Protein AF-A0AA88IPX6-F1 (afdb_monomer_lite)

pLDDT: mean 79.45, std 21.03, range [30.69, 98.19]

InterPro domains:
  IPR008734 Phosphorylase kinase alpha/beta subunit [PTHR10749] (2-141)
  IPR045583 Phosphorylase b kinase regulatory subunit alpha/beta, C-terminal domain [PF19292] (9-84)

Foldseek 3Di:
DEPPDDDDPPQPDDPDDSVVVVVVVVVVSLVVDPDVLLSVLLVLLVVVVVVCVVVCLDVDQPDDDHSSQLLVQLLVVLLVVCVVVVHPCCVACSDPDHDADPVRHGPQPDPPPHHPVQSVADCDDPSHSNVSSNVSSCVSRVSDDDDDDPPPPDDDDDD

Organism: Artemia franciscana (NCBI:txid6661)

Structure (mmCIF, N/CA/C/O backbone):
data_AF-A0AA88IPX6-F1
#
_entry.id   AF-A0AA88IPX6-F1
#
loop_
_atom_site.group_PDB
_atom_site.id
_atom_site.type_symbol
_atom_site.label_atom_id
_atom_site.label_alt_id
_atom_site.label_comp_id
_atom_site.label_asym_id
_atom_site.label_entity_id
_atom_site.label_seq_id
_atom_site.pdbx_PDB_ins_code
_atom_site.Cartn_x
_atom_site.Cartn_y
_atom_site.Cartn_z
_atom_site.occupancy
_atom_site.B_iso_or_equiv
_atom_site.auth_seq_id
_atom_site.auth_comp_id
_atom_site.auth_asym_id
_atom_site.auth_atom_id
_atom_site.pdbx_PDB_model_num
ATOM 1 N N . MET A 1 1 ? -13.976 4.835 8.285 1.00 34.62 1 MET A N 1
ATOM 2 C CA . MET A 1 1 ? -15.061 3.965 7.772 1.00 34.62 1 MET A CA 1
ATOM 3 C C . MET A 1 1 ? -14.375 2.781 7.134 1.00 34.62 1 MET A C 1
ATOM 5 O O . MET A 1 1 ? -13.421 2.984 6.398 1.00 34.62 1 MET A O 1
ATOM 9 N N . VAL A 1 2 ? -14.869 1.568 7.336 1.00 34.00 2 VAL A N 1
ATOM 10 C CA . VAL A 1 2 ? -14.514 0.448 6.454 1.00 34.00 2 VAL A CA 1
ATOM 11 C C . VAL A 1 2 ? -15.818 -0.018 5.823 1.00 34.00 2 VAL A C 1
ATOM 13 O O . VAL A 1 2 ? -16.768 -0.310 6.544 1.00 34.00 2 VAL A O 1
ATOM 16 N N . GLN A 1 3 ? -15.907 0.044 4.490 1.00 53.66 3 GLN A N 1
ATOM 17 C CA . GLN A 1 3 ? -17.112 -0.313 3.720 1.00 53.66 3 GLN A CA 1
ATOM 18 C C . GLN A 1 3 ? -18.417 0.356 4.215 1.00 53.66 3 GLN A C 1
ATOM 20 O O . GLN A 1 3 ? -19.430 -0.304 4.430 1.00 53.66 3 GLN A O 1
ATOM 25 N N . GLY A 1 4 ? -18.409 1.677 4.422 1.00 48.97 4 GLY A N 1
ATOM 26 C CA . GLY A 1 4 ? -19.643 2.428 4.703 1.00 48.97 4 GLY A CA 1
ATOM 27 C C . GLY A 1 4 ? -20.193 2.317 6.131 1.00 48.97 4 GLY A C 1
ATOM 28 O O . GLY A 1 4 ? -21.321 2.735 6.376 1.00 48.97 4 GLY A O 1
ATOM 29 N N . ARG A 1 5 ? -19.424 1.789 7.095 1.00 46.72 5 ARG A N 1
ATOM 30 C CA . ARG A 1 5 ? -19.813 1.789 8.518 1.00 46.72 5 ARG A CA 1
ATOM 31 C C . ARG A 1 5 ? -19.053 2.852 9.317 1.00 46.72 5 ARG A C 1
ATOM 33 O O . ARG A 1 5 ? -17.818 2.863 9.327 1.00 46.72 5 ARG A O 1
ATOM 40 N N . ILE A 1 6 ? -19.803 3.752 9.959 1.00 59.06 6 ILE A N 1
ATOM 41 C CA . ILE A 1 6 ? -19.304 4.818 10.845 1.00 59.06 6 ILE A CA 1
ATOM 42 C C . ILE A 1 6 ? -19.068 4.229 12.242 1.00 59.06 6 ILE A C 1
ATOM 44 O O . ILE A 1 6 ? -19.937 3.538 12.772 1.00 59.06 6 ILE A O 1
ATOM 48 N N . LEU A 1 7 ? -17.900 4.495 12.835 1.00 55.91 7 LEU A N 1
ATOM 49 C CA . LEU A 1 7 ? -17.607 4.141 14.227 1.00 55.91 7 LEU A CA 1
ATOM 50 C C . LEU A 1 7 ? -18.107 5.274 15.148 1.00 55.91 7 LEU A C 1
ATOM 52 O O . LEU A 1 7 ? -17.746 6.427 14.907 1.00 55.91 7 LEU A O 1
ATOM 56 N N . PRO A 1 8 ? -18.950 4.989 16.158 1.00 57.84 8 PRO A N 1
ATOM 57 C CA . PRO A 1 8 ? -19.522 6.019 17.023 1.00 57.84 8 PRO A CA 1
ATOM 58 C C . PRO A 1 8 ? -18.485 6.631 17.979 1.00 57.84 8 PRO A C 1
ATOM 60 O O . PRO A 1 8 ? -17.626 5.945 18.524 1.00 57.84 8 PRO A O 1
ATOM 63 N N . GLN A 1 9 ? -18.608 7.941 18.201 1.00 54.41 9 GLN A N 1
ATOM 64 C CA . GLN A 1 9 ? -17.604 8.834 18.799 1.00 54.41 9 GLN A CA 1
ATOM 65 C C . GLN A 1 9 ? -17.518 8.794 20.348 1.00 54.41 9 GLN A C 1
ATOM 67 O O . GLN A 1 9 ? -16.907 9.670 20.949 1.00 54.41 9 GLN A O 1
ATOM 72 N N . GLY A 1 10 ? -18.129 7.808 21.016 1.00 59.22 10 GLY A N 1
ATOM 73 C CA . GLY A 1 10 ? -18.271 7.761 22.484 1.00 59.22 10 GLY A CA 1
ATOM 74 C C . GLY A 1 10 ? -17.541 6.594 23.155 1.00 59.22 10 GLY A C 1
ATOM 75 O O . GLY A 1 10 ? -18.185 5.789 23.818 1.00 59.22 10 GLY A O 1
ATOM 76 N N . LEU A 1 11 ? -16.227 6.462 22.951 1.00 51.25 11 LEU A N 1
ATOM 77 C CA 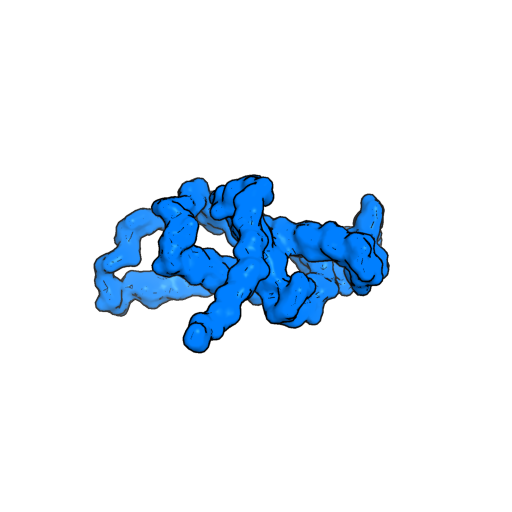. LEU A 1 11 ? -15.481 5.216 23.206 1.00 51.25 11 LEU A CA 1
ATOM 78 C C . LEU A 1 11 ? -14.271 5.363 24.154 1.00 51.25 11 LEU A C 1
ATOM 80 O O . LEU A 1 11 ? -13.262 4.698 23.956 1.00 51.25 11 LEU A O 1
ATOM 84 N N . THR A 1 12 ? -14.334 6.219 25.183 1.00 47.12 12 THR A N 1
ATOM 85 C CA . THR A 1 12 ? -13.182 6.420 26.097 1.00 47.12 12 THR A CA 1
ATOM 86 C C . THR A 1 12 ? -13.466 6.289 27.596 1.00 47.12 12 THR A C 1
ATOM 88 O O . THR A 1 12 ? -12.620 6.661 28.405 1.00 47.12 12 THR A O 1
ATOM 91 N N . GLN A 1 13 ? -14.589 5.700 28.015 1.00 49.16 13 GLN A N 1
ATOM 92 C CA . GLN A 1 13 ? -14.778 5.332 29.425 1.00 49.16 13 GLN A CA 1
ATOM 93 C C . GLN A 1 13 ? -15.314 3.908 29.563 1.00 49.16 13 GLN A C 1
ATOM 95 O O . GLN A 1 13 ? -16.481 3.677 29.278 1.00 49.16 13 GLN A O 1
ATOM 100 N N . GLU A 1 14 ? -14.424 2.996 29.985 1.00 41.62 14 GLU A N 1
ATOM 101 C CA . GLU A 1 14 ? -14.634 1.729 30.723 1.00 41.62 14 GLU A CA 1
ATOM 102 C C . GLU A 1 14 ? -13.771 0.573 30.170 1.00 41.62 14 GLU A C 1
ATOM 104 O O . GLU A 1 14 ? -14.151 -0.134 29.234 1.00 41.62 14 GLU A O 1
ATOM 109 N N . MET A 1 15 ? -12.626 0.312 30.816 1.00 44.41 15 MET A N 1
ATOM 110 C CA . MET A 1 15 ? -11.966 -1.002 30.746 1.00 44.41 15 MET A CA 1
ATOM 111 C C . MET A 1 15 ? -12.885 -1.994 31.487 1.00 44.41 15 MET A C 1
ATOM 113 O O . MET A 1 15 ? -13.065 -1.872 32.695 1.00 44.41 15 MET A O 1
ATOM 117 N N . THR A 1 16 ? -13.610 -2.934 30.867 1.00 56.56 16 THR A N 1
ATOM 118 C CA . THR A 1 16 ? -13.126 -4.312 30.598 1.00 56.56 16 THR A CA 1
ATOM 119 C C . THR A 1 16 ? -14.212 -5.187 29.920 1.00 56.56 16 THR A C 1
ATOM 121 O O . THR A 1 16 ? -14.314 -6.392 30.136 1.00 56.56 16 THR A O 1
ATOM 124 N N . SER A 1 17 ? -15.047 -4.614 29.048 1.00 49.50 17 SER A N 1
ATOM 125 C CA . SER A 1 17 ? -15.836 -5.419 28.084 1.00 49.50 17 SER A CA 1
ATOM 126 C C . SER A 1 17 ? -16.014 -4.744 26.722 1.00 49.50 17 SER A C 1
ATOM 128 O O . SER A 1 17 ? -16.192 -5.433 25.716 1.00 49.50 17 SER A O 1
ATOM 130 N N . GLY A 1 18 ? -15.907 -3.411 26.671 1.00 50.03 18 GLY A N 1
ATOM 131 C CA . GLY A 1 18 ? -15.922 -2.629 25.435 1.00 50.03 18 GLY A CA 1
ATOM 132 C C . GLY A 1 18 ? -14.653 -2.801 24.598 1.00 50.03 18 GLY A C 1
ATOM 133 O O . GLY A 1 18 ? -14.758 -3.027 23.397 1.00 50.03 18 GLY A O 1
ATOM 134 N N . GLU A 1 19 ? -13.473 -2.793 25.225 1.00 56.03 19 GLU A N 1
ATOM 135 C CA . GLU A 1 19 ? -12.175 -2.924 24.535 1.00 56.03 19 GLU A CA 1
ATOM 136 C C . GLU A 1 19 ? -11.995 -4.293 23.871 1.00 56.03 19 GLU A C 1
ATOM 138 O O . GLU A 1 19 ? -11.574 -4.374 22.720 1.00 56.03 19 GLU A O 1
ATOM 143 N N . LEU A 1 20 ? -12.402 -5.374 24.549 1.00 61.03 20 LEU A N 1
ATOM 144 C CA . LEU A 1 20 ? -12.368 -6.722 23.976 1.00 61.03 20 LEU A CA 1
ATOM 145 C C . LEU A 1 20 ? -13.360 -6.861 22.812 1.00 61.03 20 LEU A C 1
ATOM 147 O O . LEU A 1 20 ? -13.026 -7.441 21.782 1.00 61.03 20 LEU A O 1
ATOM 151 N N . LYS A 1 21 ? -14.570 -6.297 22.935 1.00 62.97 21 LYS A N 1
ATOM 152 C CA . LYS A 1 21 ? -15.553 -6.280 21.838 1.00 62.97 21 LYS A CA 1
ATOM 153 C C . LYS A 1 21 ? -15.062 -5.455 20.648 1.00 62.97 21 LYS A C 1
ATOM 155 O O . LYS A 1 21 ? -15.290 -5.865 19.516 1.00 62.97 21 LYS A O 1
ATOM 160 N N . PHE A 1 22 ? -14.379 -4.336 20.890 1.00 72.06 22 PHE A N 1
ATOM 161 C CA . PHE A 1 22 ? -13.770 -3.516 19.844 1.00 72.06 22 PHE A CA 1
ATOM 162 C C . PHE A 1 22 ? -12.625 -4.255 19.143 1.00 72.06 22 PHE A C 1
ATOM 164 O O . PHE A 1 22 ? -12.629 -4.344 17.918 1.00 72.06 22 PHE A O 1
ATOM 171 N N . ALA A 1 23 ? -11.704 -4.859 19.901 1.00 74.44 23 ALA A N 1
ATOM 172 C CA . ALA A 1 23 ? -10.606 -5.651 19.351 1.00 74.44 23 ALA A CA 1
ATOM 173 C C . ALA A 1 23 ? -11.123 -6.807 18.479 1.00 74.44 23 ALA A C 1
ATOM 175 O O . ALA A 1 23 ? -10.696 -6.947 17.336 1.00 74.44 23 ALA A O 1
ATOM 176 N N . LEU A 1 24 ? -12.121 -7.558 18.962 1.00 73.75 24 LEU A N 1
ATOM 177 C CA . LEU A 1 24 ? -12.762 -8.634 18.198 1.00 73.75 24 LEU A CA 1
ATOM 178 C C . LEU A 1 24 ? -13.493 -8.123 16.948 1.00 73.75 24 LEU A C 1
ATOM 180 O O . LEU A 1 24 ? -13.531 -8.812 15.932 1.00 73.75 24 LEU A O 1
ATOM 184 N N . GLN A 1 25 ? -14.080 -6.924 16.990 1.00 79.38 25 GLN A N 1
ATOM 185 C CA . GLN A 1 25 ? -14.704 -6.313 15.814 1.00 79.38 25 GLN A CA 1
ATOM 186 C C . GLN A 1 25 ? -13.667 -5.888 14.772 1.00 79.38 25 GLN A C 1
ATOM 188 O O . GLN A 1 25 ? -13.864 -6.155 13.588 1.00 79.38 25 GLN A O 1
ATOM 193 N N . VAL A 1 26 ? -12.561 -5.267 15.192 1.00 82.75 26 VAL A N 1
ATOM 194 C CA . VAL A 1 26 ? -11.443 -4.921 14.300 1.00 82.75 26 VAL A CA 1
ATOM 195 C C . VAL A 1 26 ? -10.861 -6.186 13.680 1.00 82.75 26 VAL A C 1
ATOM 197 O O . VAL A 1 26 ? -10.711 -6.258 12.463 1.00 82.75 26 VAL A O 1
ATOM 200 N N . GLU A 1 27 ? -10.613 -7.211 14.490 1.00 84.31 27 GLU A N 1
ATOM 201 C CA . GLU A 1 27 ? -10.130 -8.508 14.028 1.00 84.31 27 GLU A CA 1
ATOM 202 C C . GLU A 1 27 ? -11.114 -9.163 13.050 1.00 84.31 27 GLU A C 1
ATOM 204 O O . GLU A 1 27 ? -10.712 -9.627 11.986 1.00 84.31 27 GLU A O 1
ATOM 209 N N . SER A 1 28 ? -12.416 -9.148 13.352 1.00 84.00 28 SER A N 1
ATOM 210 C CA . SER A 1 28 ? -13.452 -9.676 12.462 1.00 84.00 28 SER A CA 1
ATOM 211 C C . SER A 1 28 ? -13.459 -8.962 11.112 1.00 84.00 28 SER A C 1
ATOM 213 O O . SER A 1 28 ? -13.562 -9.632 10.086 1.00 84.00 28 SER A O 1
ATOM 215 N N . VAL A 1 29 ? -13.289 -7.635 11.093 1.00 85.38 29 VAL A N 1
ATOM 216 C CA . VAL A 1 29 ? -13.164 -6.852 9.855 1.00 85.38 29 VAL A CA 1
ATOM 217 C C . VAL A 1 29 ? -11.882 -7.217 9.105 1.00 85.38 29 VAL A C 1
ATOM 219 O O . VAL A 1 29 ? -11.942 -7.480 7.906 1.00 85.38 29 VAL A O 1
ATOM 222 N N . LEU A 1 30 ? -10.734 -7.297 9.780 1.00 88.88 30 LEU A N 1
ATOM 223 C CA . LEU A 1 30 ? -9.460 -7.680 9.157 1.00 88.88 30 LEU A CA 1
ATOM 224 C C . LEU A 1 30 ? -9.497 -9.106 8.592 1.00 88.88 30 LEU A C 1
ATOM 226 O O . LEU A 1 30 ? -8.964 -9.357 7.513 1.00 88.88 30 LEU A O 1
ATOM 230 N N . ASN A 1 31 ? -10.189 -10.025 9.265 1.00 89.44 31 ASN A N 1
ATOM 231 C CA . ASN A 1 31 ? -10.373 -11.403 8.818 1.00 89.44 31 ASN A CA 1
ATOM 232 C C . ASN A 1 31 ? -11.235 -11.528 7.553 1.00 89.44 31 ASN A C 1
ATOM 234 O O . ASN A 1 31 ? -11.183 -12.568 6.899 1.00 89.44 31 ASN A O 1
ATOM 238 N N . THR A 1 32 ? -11.970 -10.480 7.156 1.00 91.69 32 THR A N 1
ATOM 239 C CA . THR A 1 32 ? -12.673 -10.458 5.859 1.00 91.69 32 THR A CA 1
ATOM 240 C C . THR A 1 32 ? -11.740 -10.265 4.664 1.00 91.69 32 THR A C 1
ATOM 242 O O . THR A 1 32 ? -12.133 -10.554 3.536 1.00 91.69 32 THR A O 1
ATOM 245 N N . ILE A 1 33 ? -10.508 -9.792 4.889 1.00 94.06 33 ILE A N 1
ATOM 246 C CA . ILE A 1 33 ? -9.524 -9.573 3.828 1.00 94.06 33 ILE A CA 1
ATOM 247 C C . ILE A 1 33 ? -8.943 -10.931 3.411 1.00 94.06 33 ILE A C 1
ATOM 249 O O . ILE A 1 33 ? -8.272 -11.558 4.235 1.00 94.06 33 ILE A O 1
ATOM 253 N N . PRO A 1 34 ? -9.151 -11.396 2.166 1.00 92.75 34 PRO A N 1
ATOM 254 C CA . PRO A 1 34 ? -8.764 -12.749 1.776 1.00 92.75 34 PRO A CA 1
ATOM 255 C C . PRO A 1 34 ? -7.250 -12.925 1.617 1.00 92.75 34 PRO A C 1
ATOM 257 O O . PRO A 1 34 ? -6.739 -14.012 1.860 1.00 92.75 34 PRO A O 1
ATOM 260 N N . GLN A 1 35 ? -6.538 -11.868 1.220 1.00 95.62 35 GLN A N 1
ATOM 261 C CA . GLN A 1 35 ? -5.096 -11.902 0.973 1.00 95.62 35 GLN A CA 1
ATOM 262 C C . GLN A 1 35 ? -4.326 -11.565 2.263 1.00 95.62 35 GLN A C 1
ATOM 264 O O . GLN A 1 35 ? -4.465 -10.438 2.755 1.00 95.62 35 GLN A O 1
ATOM 269 N N . PRO A 1 36 ? -3.527 -12.489 2.830 1.00 95.25 36 PRO A N 1
ATOM 270 C CA . PRO A 1 36 ? -2.801 -12.243 4.076 1.00 95.25 36 PRO A CA 1
ATOM 271 C C . PRO A 1 36 ? -1.780 -11.101 3.956 1.00 95.25 36 PRO A C 1
ATOM 273 O O . PRO A 1 36 ? -1.661 -10.299 4.878 1.00 95.25 36 PRO A O 1
ATOM 276 N N . GLU A 1 37 ? -1.123 -10.952 2.808 1.00 95.75 37 GLU A N 1
ATOM 277 C CA . GLU A 1 37 ? -0.139 -9.897 2.545 1.00 95.75 37 GLU A CA 1
ATOM 278 C C . GLU A 1 37 ? -0.811 -8.517 2.511 1.00 95.75 37 GLU A C 1
ATOM 280 O O . GLU A 1 37 ? -0.344 -7.560 3.129 1.00 95.75 37 GLU A O 1
ATOM 285 N N . PHE A 1 38 ? -1.977 -8.403 1.860 1.00 97.06 38 PHE A N 1
ATOM 286 C CA . PHE A 1 38 ? -2.761 -7.165 1.898 1.00 97.06 38 PHE A CA 1
ATOM 287 C C . PHE A 1 38 ? -3.253 -6.856 3.313 1.00 97.06 38 PHE A C 1
ATOM 289 O O . PHE A 1 38 ? -3.209 -5.707 3.754 1.00 97.06 38 PHE A O 1
ATOM 296 N N . ARG A 1 39 ? -3.695 -7.884 4.047 1.00 96.69 39 ARG A N 1
ATOM 297 C CA . ARG A 1 39 ? -4.119 -7.745 5.443 1.00 96.69 39 ARG A CA 1
ATOM 298 C C . ARG A 1 39 ? -2.982 -7.213 6.315 1.00 96.69 39 ARG A C 1
ATOM 300 O O . ARG A 1 39 ? -3.238 -6.333 7.131 1.00 96.69 39 ARG A O 1
ATOM 307 N N . GLN A 1 40 ? -1.752 -7.690 6.119 1.00 95.69 40 GLN A N 1
ATOM 308 C CA . GLN A 1 40 ? -0.580 -7.200 6.843 1.00 95.69 40 GLN A CA 1
ATOM 309 C C . GLN A 1 40 ? -0.360 -5.701 6.605 1.00 95.69 40 GLN A C 1
ATOM 311 O O . GLN A 1 40 ? -0.267 -4.947 7.570 1.00 95.69 40 GLN A O 1
ATOM 316 N N . LEU A 1 41 ? -0.381 -5.240 5.350 1.00 97.50 41 LEU A N 1
ATOM 317 C CA . LEU A 1 41 ? -0.228 -3.810 5.049 1.00 97.50 41 LEU A CA 1
ATOM 318 C C . LEU A 1 41 ? -1.353 -2.952 5.648 1.00 97.50 41 LEU A C 1
ATOM 320 O O . LEU A 1 41 ? -1.116 -1.821 6.067 1.00 97.50 41 LEU A O 1
ATOM 324 N N . VAL A 1 42 ? -2.581 -3.476 5.721 1.00 95.94 42 VAL A N 1
ATOM 325 C CA . VAL A 1 42 ? -3.692 -2.790 6.401 1.00 95.94 42 VAL A CA 1
ATOM 326 C C . VAL A 1 42 ? -3.441 -2.690 7.909 1.00 95.94 42 VAL A C 1
ATOM 328 O O . VAL A 1 42 ? -3.721 -1.644 8.493 1.00 95.94 42 VAL A O 1
ATOM 331 N N . VAL A 1 43 ? -2.896 -3.734 8.541 1.00 95.19 43 VAL A N 1
ATOM 332 C CA . VAL A 1 43 ? -2.503 -3.700 9.960 1.00 95.19 43 VAL A CA 1
ATOM 333 C C . VAL A 1 43 ? -1.389 -2.678 10.189 1.00 95.19 43 VAL A C 1
ATOM 335 O O . VAL A 1 43 ? -1.509 -1.851 11.090 1.00 95.19 43 VAL A O 1
ATOM 338 N N . GLU A 1 44 ? -0.359 -2.664 9.346 1.00 95.31 44 GLU A N 1
ATOM 339 C CA . GLU A 1 44 ? 0.719 -1.668 9.399 1.00 95.31 44 GLU A CA 1
ATOM 340 C C . GLU A 1 44 ? 0.171 -0.237 9.241 1.00 95.31 44 GLU A C 1
ATOM 342 O O . GLU A 1 44 ? 0.508 0.655 10.021 1.00 95.31 44 GLU A O 1
ATOM 347 N N . ALA A 1 45 ? -0.751 -0.013 8.300 1.00 94.50 45 ALA A N 1
ATOM 348 C CA . ALA A 1 45 ? -1.396 1.286 8.110 1.00 94.50 45 ALA A CA 1
ATOM 349 C C . ALA A 1 45 ? -2.210 1.721 9.341 1.00 94.50 45 ALA A C 1
ATOM 351 O O . ALA A 1 45 ? -2.160 2.888 9.737 1.00 94.50 45 ALA A O 1
ATOM 352 N N . LEU A 1 46 ? -2.941 0.790 9.967 1.00 92.06 46 LEU A N 1
ATOM 353 C CA . LEU A 1 46 ? -3.658 1.041 11.219 1.00 92.06 46 LEU A CA 1
ATOM 354 C C . LEU A 1 46 ? -2.695 1.398 12.354 1.00 92.06 46 LEU A C 1
ATOM 356 O O . LEU A 1 46 ? -2.979 2.334 13.092 1.00 92.06 46 LEU A O 1
ATOM 360 N N . MET A 1 47 ? -1.547 0.721 12.466 1.00 92.06 47 MET A N 1
ATOM 361 C CA . MET A 1 47 ? -0.529 1.059 13.466 1.00 92.06 47 MET A CA 1
ATOM 362 C C . MET A 1 47 ? -0.033 2.499 13.306 1.00 92.06 47 MET A C 1
ATOM 364 O O . MET A 1 47 ? 0.045 3.232 14.290 1.00 92.06 47 MET A O 1
ATOM 368 N N . VAL A 1 48 ? 0.253 2.935 12.075 1.00 90.94 48 VAL A N 1
ATOM 369 C CA . VAL A 1 48 ? 0.687 4.317 11.813 1.00 90.94 48 VAL A CA 1
ATOM 370 C C . VAL A 1 48 ? -0.415 5.325 12.154 1.00 90.94 48 VAL A C 1
ATOM 372 O O . VAL A 1 48 ? -0.139 6.343 12.786 1.00 90.94 48 VAL A O 1
ATOM 375 N N . LEU A 1 49 ? -1.668 5.048 11.779 1.00 88.25 49 LEU A N 1
ATOM 376 C CA . LEU A 1 49 ? -2.806 5.910 12.119 1.00 88.25 49 LEU A CA 1
ATOM 377 C C . LEU A 1 49 ? -3.020 6.021 13.634 1.00 88.25 49 LEU A C 1
ATOM 379 O O . LEU A 1 49 ? -3.305 7.115 14.118 1.00 88.25 49 LEU A O 1
ATOM 383 N N . THR A 1 50 ? -2.854 4.921 14.375 1.00 87.06 50 THR A N 1
ATOM 384 C CA . THR A 1 50 ? -2.920 4.920 15.842 1.00 87.06 50 THR A CA 1
ATOM 385 C C . THR A 1 50 ? -1.860 5.841 16.431 1.00 87.06 50 THR A C 1
ATOM 387 O O . THR A 1 50 ? -2.201 6.706 17.230 1.00 87.06 50 THR A O 1
ATOM 390 N N . LEU A 1 51 ? -0.607 5.750 15.971 1.00 86.69 51 LEU A N 1
ATOM 391 C CA . LEU A 1 51 ? 0.460 6.648 16.427 1.00 86.69 51 LEU A CA 1
ATOM 392 C C . LEU A 1 51 ? 0.119 8.119 16.138 1.00 86.69 51 LEU A C 1
ATOM 394 O O . LEU A 1 51 ? 0.240 8.974 17.009 1.00 86.69 51 LEU A O 1
ATOM 398 N N . ILE A 1 52 ? -0.365 8.432 14.935 1.00 83.19 52 ILE A N 1
ATOM 399 C CA . ILE A 1 52 ? -0.764 9.802 14.564 1.00 83.19 52 ILE A CA 1
ATOM 400 C C . ILE A 1 52 ? -1.871 10.337 15.481 1.00 83.19 52 ILE A C 1
ATOM 402 O O . ILE A 1 52 ? -1.823 11.505 15.882 1.00 83.19 52 ILE A O 1
ATOM 406 N N . ALA A 1 53 ? -2.850 9.493 15.816 1.00 81.56 53 ALA A N 1
ATOM 407 C CA . ALA A 1 53 ? -3.941 9.842 16.716 1.00 81.56 53 ALA A CA 1
ATOM 408 C C . ALA A 1 53 ? -3.454 10.047 18.162 1.00 81.56 53 ALA A C 1
ATOM 410 O O . ALA A 1 53 ? -3.840 11.027 18.795 1.00 81.56 53 ALA A O 1
ATOM 411 N N . GLU A 1 54 ? -2.575 9.175 18.665 1.00 82.44 54 GLU A N 1
ATOM 412 C CA . GLU A 1 54 ? -1.999 9.268 20.015 1.00 82.44 54 GLU A CA 1
ATOM 413 C C . GLU A 1 54 ? -1.178 10.545 20.205 1.00 82.44 54 GLU A C 1
ATOM 415 O O . GLU A 1 54 ? -1.320 11.242 21.210 1.00 82.44 54 GLU A O 1
ATOM 420 N N . TYR A 1 55 ? -0.362 10.900 19.212 1.00 79.75 55 TYR A N 1
ATOM 421 C CA . TYR A 1 55 ? 0.474 12.098 19.264 1.00 79.75 55 TYR A CA 1
ATOM 422 C C . TYR A 1 55 ? -0.265 13.385 18.870 1.00 79.75 55 TYR A C 1
ATOM 424 O O . TYR A 1 55 ? 0.360 14.443 18.820 1.00 79.75 55 TYR A O 1
ATOM 432 N N . SER A 1 56 ? -1.580 13.324 18.605 1.00 68.69 56 SER A N 1
ATOM 433 C CA . SER A 1 56 ? -2.398 14.479 18.192 1.00 68.69 56 SER A CA 1
ATOM 434 C C . SER A 1 56 ? -1.763 15.280 17.046 1.00 68.69 56 SER A C 1
ATOM 436 O O . SER A 1 56 ? -1.861 16.507 17.002 1.00 68.69 56 SER A O 1
ATOM 438 N N . ILE A 1 57 ? -1.092 14.588 16.113 1.00 67.00 57 ILE A N 1
ATOM 439 C CA . ILE A 1 57 ? -0.388 15.221 14.982 1.00 67.00 57 ILE A CA 1
ATOM 440 C C . ILE A 1 57 ? -1.389 15.981 14.095 1.00 67.00 57 ILE A C 1
ATOM 442 O O . ILE A 1 57 ? -1.035 16.966 13.451 1.00 67.00 57 ILE A O 1
ATOM 446 N N . VAL A 1 58 ? -2.660 15.565 14.116 1.00 66.44 58 VAL A N 1
ATOM 447 C CA . VAL A 1 58 ? -3.787 16.293 13.530 1.00 66.44 58 VAL A CA 1
ATOM 448 C C . VAL A 1 58 ? -4.867 16.594 14.569 1.00 66.44 58 VAL A C 1
ATOM 450 O O . VAL A 1 58 ? -5.168 15.736 15.398 1.00 66.44 58 VAL A O 1
ATOM 453 N N . PRO A 1 59 ? -5.519 17.771 14.499 1.00 60.56 59 PRO A N 1
ATOM 454 C CA . PRO A 1 59 ? -6.597 18.139 15.419 1.00 60.56 59 PRO A CA 1
ATOM 455 C C . PRO A 1 59 ? -7.850 17.262 15.263 1.00 60.56 59 PRO A C 1
ATOM 457 O O . PRO A 1 59 ? -8.626 17.117 16.202 1.00 60.56 59 PRO A O 1
ATOM 460 N N . SER A 1 60 ? -8.062 16.669 14.085 1.00 63.94 60 SER A N 1
ATOM 461 C CA . SER A 1 60 ? -9.044 15.605 13.864 1.00 63.94 60 SER A CA 1
ATOM 462 C C . SER A 1 60 ? -8.705 14.849 12.579 1.00 63.94 60 SER A C 1
ATOM 464 O O . SER A 1 60 ? -8.154 15.438 11.650 1.00 63.94 60 SER A O 1
ATOM 466 N N . LEU A 1 61 ? -9.074 13.569 12.498 1.00 61.84 61 LEU A N 1
ATOM 467 C CA . LEU A 1 61 ? -8.937 12.771 11.270 1.00 61.84 61 LEU A CA 1
ATOM 468 C C . LEU A 1 61 ? -10.001 13.117 10.205 1.00 61.84 61 LEU A C 1
ATOM 470 O O . LEU A 1 61 ? -10.015 12.501 9.145 1.00 61.84 61 LEU A O 1
ATOM 474 N N . GLY A 1 62 ? -10.860 14.113 10.460 1.00 65.25 62 GLY A N 1
ATOM 475 C CA . GLY A 1 62 ? -11.876 14.585 9.522 1.00 65.25 62 GLY A CA 1
ATOM 476 C C . GLY A 1 62 ? -12.863 13.493 9.105 1.00 65.25 62 GLY A C 1
ATOM 477 O O . GLY A 1 62 ? -13.494 12.853 9.950 1.00 65.25 62 GLY A O 1
ATOM 478 N N . GLU A 1 63 ? -13.002 13.311 7.789 1.00 64.69 63 GLU A N 1
ATOM 479 C CA . GLU A 1 63 ? -13.892 12.328 7.172 1.00 64.69 63 GLU A CA 1
ATOM 480 C C . GLU A 1 63 ? -13.432 10.883 7.414 1.00 64.69 63 GLU A C 1
ATOM 482 O O . GLU A 1 63 ? -12.242 10.610 7.601 1.00 64.69 63 GLU A O 1
ATOM 487 N N . PRO A 1 64 ? -14.344 9.898 7.372 1.00 66.69 64 PRO A N 1
ATOM 488 C CA . PRO A 1 64 ? -13.967 8.537 7.694 1.00 66.69 64 PRO A CA 1
ATOM 489 C C . PRO A 1 64 ? -13.006 7.943 6.653 1.00 66.69 64 PRO A C 1
ATOM 491 O O . PRO A 1 64 ? -13.403 7.534 5.564 1.00 66.69 64 PRO A O 1
ATOM 494 N N . LEU A 1 65 ? -11.743 7.798 7.049 1.00 74.81 65 LEU A N 1
ATOM 495 C CA . LEU A 1 65 ? -10.676 7.257 6.210 1.00 74.81 65 LEU A CA 1
ATOM 496 C C . LEU A 1 65 ? -10.945 5.802 5.819 1.00 74.81 65 LEU A C 1
ATOM 498 O O . LEU A 1 65 ? -11.350 4.988 6.658 1.00 74.81 65 LEU A O 1
ATOM 502 N N . CYS A 1 66 ? -10.685 5.481 4.552 1.00 86.50 66 CYS A N 1
ATOM 503 C CA . CYS A 1 66 ? -10.652 4.117 4.040 1.00 86.50 66 CYS A CA 1
ATOM 504 C C . CYS A 1 66 ? -9.206 3.608 4.078 1.00 86.50 66 CYS A C 1
ATOM 506 O O . CYS A 1 66 ? -8.384 4.010 3.255 1.00 86.50 66 CYS A O 1
ATOM 508 N N . VAL A 1 67 ? -8.895 2.710 5.016 1.00 90.06 67 VAL A N 1
ATOM 509 C CA . VAL A 1 67 ? -7.519 2.219 5.236 1.00 90.06 67 VAL A CA 1
ATOM 510 C C . VAL A 1 67 ? -6.955 1.499 4.010 1.00 90.06 67 VAL A C 1
ATOM 512 O O . VAL A 1 67 ? -5.795 1.683 3.664 1.00 90.06 67 VAL A O 1
ATOM 515 N N . ALA A 1 68 ? -7.789 0.759 3.276 1.00 91.50 68 ALA A N 1
ATOM 516 C CA . ALA A 1 68 ? -7.376 0.144 2.015 1.00 91.50 68 ALA A CA 1
ATOM 517 C C . ALA A 1 68 ? -6.871 1.189 1.001 1.00 91.50 68 ALA A C 1
ATOM 519 O O . ALA A 1 68 ? -5.893 0.953 0.299 1.00 91.50 68 ALA A O 1
ATOM 520 N N . SER A 1 69 ? -7.488 2.375 0.970 1.00 91.56 69 SER A N 1
ATOM 521 C CA . SER A 1 69 ? -7.080 3.466 0.081 1.00 91.56 69 SER A CA 1
ATOM 522 C C . SER A 1 69 ? -5.699 4.025 0.428 1.00 91.56 69 SER A C 1
ATOM 524 O O . SER A 1 69 ? -4.976 4.446 -0.475 1.00 91.56 69 SER A O 1
ATOM 526 N N . ILE A 1 70 ? -5.312 3.987 1.708 1.00 94.50 70 ILE A N 1
ATOM 527 C CA . ILE A 1 70 ? -3.956 4.330 2.155 1.00 94.50 70 ILE A CA 1
ATOM 528 C C . ILE A 1 70 ? -2.957 3.315 1.594 1.00 94.50 70 ILE A C 1
ATOM 530 O O . ILE A 1 70 ? -1.960 3.706 1.002 1.00 94.50 70 ILE A O 1
ATOM 534 N N . VAL A 1 71 ? -3.243 2.016 1.695 1.00 97.25 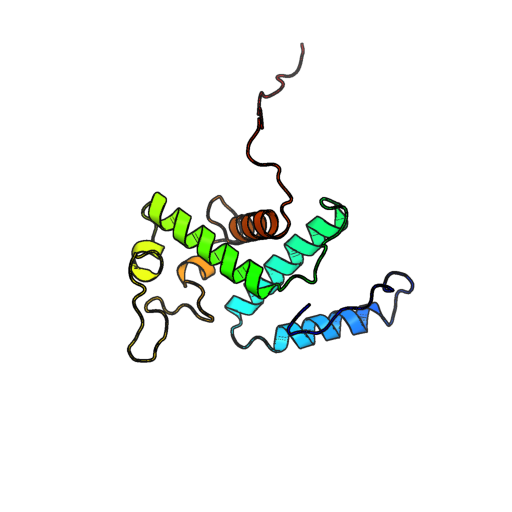71 VAL A N 1
ATOM 535 C CA . VAL A 1 71 ? -2.351 0.971 1.162 1.00 97.25 71 VAL A CA 1
ATOM 536 C C . VAL A 1 71 ? -2.199 1.088 -0.362 1.00 97.25 71 VAL A C 1
ATOM 538 O O . VAL A 1 71 ? -1.083 1.041 -0.879 1.00 97.25 71 VAL A O 1
ATOM 541 N N . TYR A 1 72 ? -3.294 1.323 -1.095 1.00 97.00 72 TYR A N 1
ATOM 542 C CA . TYR A 1 72 ? -3.233 1.541 -2.547 1.00 97.00 72 TYR A CA 1
ATOM 543 C C . TYR A 1 72 ? -2.428 2.785 -2.923 1.00 97.00 72 TYR A C 1
ATOM 545 O O . TYR A 1 72 ? -1.648 2.756 -3.877 1.00 97.00 72 TYR A O 1
ATOM 553 N N . THR A 1 73 ? -2.593 3.869 -2.169 1.00 96.38 73 THR A N 1
ATOM 554 C CA . THR A 1 73 ? -1.862 5.116 -2.402 1.00 96.38 73 THR A CA 1
ATOM 555 C C . THR A 1 73 ? -0.382 4.959 -2.059 1.00 96.38 73 THR A C 1
ATOM 557 O O . THR A 1 73 ? 0.455 5.426 -2.824 1.00 96.38 73 THR A O 1
ATOM 560 N N . ALA A 1 74 ? -0.041 4.232 -0.994 1.00 98.00 74 ALA A N 1
ATOM 561 C CA . ALA A 1 74 ? 1.335 3.884 -0.656 1.00 98.00 74 ALA A CA 1
ATOM 562 C C . ALA A 1 74 ? 2.008 3.085 -1.781 1.00 98.00 74 ALA A C 1
ATOM 564 O O . ALA A 1 74 ? 3.081 3.468 -2.238 1.00 98.00 74 ALA A O 1
ATOM 565 N N . ASN A 1 75 ? 1.340 2.052 -2.308 1.00 98.12 75 ASN A N 1
ATOM 566 C CA . ASN A 1 75 ? 1.839 1.299 -3.460 1.00 98.12 75 ASN A CA 1
ATOM 567 C C . ASN A 1 75 ? 1.996 2.184 -4.708 1.00 98.12 75 ASN A C 1
ATOM 569 O O . ASN A 1 75 ? 2.972 2.039 -5.433 1.00 98.12 75 ASN A O 1
ATOM 573 N N . ARG A 1 76 ? 1.081 3.129 -4.962 1.00 97.50 76 ARG A N 1
ATOM 574 C CA . ARG A 1 76 ? 1.230 4.090 -6.070 1.00 97.50 76 ARG A CA 1
ATOM 575 C C . ARG A 1 76 ? 2.492 4.944 -5.908 1.00 97.50 76 ARG A C 1
ATOM 577 O O . ARG A 1 76 ? 3.266 5.037 -6.853 1.00 97.50 76 ARG A O 1
ATOM 584 N N . ILE A 1 77 ? 2.704 5.526 -4.726 1.00 97.69 77 ILE A N 1
ATOM 585 C CA . ILE A 1 77 ? 3.884 6.354 -4.431 1.00 97.69 77 ILE A CA 1
ATOM 586 C C . ILE A 1 77 ? 5.169 5.517 -4.550 1.00 97.69 77 ILE A C 1
ATOM 588 O O . ILE A 1 77 ? 6.154 5.982 -5.113 1.00 97.69 77 ILE A O 1
ATOM 592 N N . PHE A 1 78 ? 5.152 4.266 -4.079 1.00 98.12 78 PHE A N 1
ATOM 593 C CA . PHE A 1 78 ? 6.253 3.324 -4.279 1.00 98.12 78 PHE A CA 1
ATOM 594 C C . PHE A 1 78 ? 6.564 3.128 -5.763 1.00 98.12 78 PHE A C 1
ATOM 596 O O . PHE A 1 78 ? 7.708 3.291 -6.166 1.00 98.12 78 PHE A O 1
ATOM 603 N N . LEU A 1 79 ? 5.562 2.832 -6.596 1.00 97.75 79 LEU A N 1
ATOM 604 C CA . LEU A 1 79 ? 5.781 2.634 -8.031 1.00 97.75 79 LEU A CA 1
ATOM 605 C C . LEU A 1 79 ? 6.324 3.895 -8.716 1.00 97.75 79 LEU A C 1
ATOM 607 O O . LEU A 1 79 ? 7.188 3.777 -9.578 1.00 97.75 79 LEU A O 1
ATOM 611 N N . GLU A 1 80 ? 5.864 5.083 -8.321 1.00 97.19 80 GLU A N 1
ATOM 612 C CA . GLU A 1 80 ? 6.384 6.360 -8.828 1.00 97.19 80 GLU A CA 1
ATOM 613 C C . GLU A 1 80 ? 7.869 6.537 -8.507 1.00 97.19 80 GLU A C 1
ATOM 615 O O . GLU A 1 80 ? 8.657 6.836 -9.404 1.00 97.19 80 GLU A O 1
ATOM 620 N N . ASP A 1 81 ? 8.267 6.286 -7.261 1.00 97.62 81 ASP A N 1
ATOM 621 C CA . ASP A 1 81 ? 9.669 6.332 -6.853 1.00 97.62 81 ASP A CA 1
ATOM 622 C C . ASP A 1 81 ? 10.511 5.269 -7.575 1.00 97.62 81 ASP A C 1
ATOM 624 O O . ASP A 1 81 ? 11.627 5.557 -7.999 1.00 97.62 81 ASP A O 1
ATOM 628 N N . GLN A 1 82 ? 9.980 4.053 -7.756 1.00 97.69 82 GLN A N 1
ATOM 629 C CA . GLN A 1 82 ? 10.671 2.972 -8.465 1.00 97.69 82 GLN A CA 1
ATOM 630 C C . GLN A 1 82 ? 10.981 3.344 -9.919 1.00 97.69 82 GLN A C 1
ATOM 632 O O . GLN A 1 82 ? 12.037 2.961 -10.413 1.00 97.69 82 GLN A O 1
ATOM 637 N N . VAL A 1 83 ? 10.123 4.127 -10.588 1.00 97.00 83 VAL A N 1
ATOM 638 C CA . VAL A 1 83 ? 10.436 4.683 -11.917 1.00 97.00 83 VAL A CA 1
ATOM 639 C C . VAL A 1 83 ? 11.624 5.644 -11.848 1.00 97.00 83 VAL A C 1
ATOM 641 O O . VAL A 1 83 ? 12.487 5.595 -12.717 1.00 97.00 83 VAL A O 1
ATOM 644 N N . GLN A 1 84 ? 11.688 6.509 -10.829 1.00 96.75 84 GLN A N 1
AT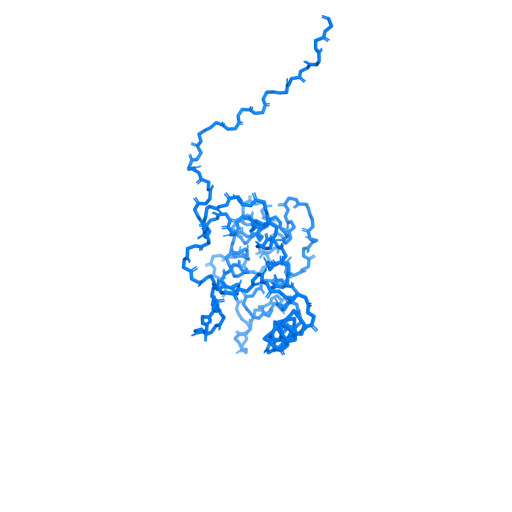OM 645 C CA . GLN A 1 84 ? 12.756 7.512 -10.710 1.00 96.75 84 GLN A CA 1
ATOM 646 C C . GLN A 1 84 ? 14.131 6.893 -10.452 1.00 96.75 84 GLN A C 1
ATOM 648 O O . GLN A 1 84 ? 15.140 7.451 -10.876 1.00 96.75 84 GLN A O 1
ATOM 653 N N . VAL A 1 85 ? 14.169 5.765 -9.740 1.00 96.44 85 VAL A N 1
ATOM 654 C CA . VAL A 1 85 ? 15.422 5.101 -9.351 1.00 96.44 85 VAL A CA 1
ATOM 655 C C . VAL A 1 85 ? 15.711 3.824 -10.129 1.00 96.44 85 VAL A C 1
ATOM 657 O O . VAL A 1 85 ? 16.6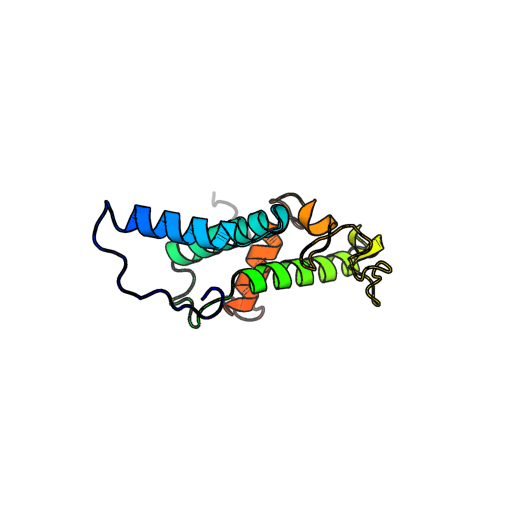18 3.089 -9.753 1.00 96.44 85 VAL A O 1
ATOM 660 N N . GLU A 1 86 ? 14.939 3.556 -11.185 1.00 96.50 86 GLU A N 1
ATOM 661 C CA . GLU A 1 86 ? 15.057 2.345 -12.008 1.00 96.50 86 GLU A CA 1
ATOM 662 C C . GLU A 1 86 ? 15.038 1.051 -11.164 1.00 96.50 86 GLU A C 1
ATOM 664 O O . GLU A 1 86 ? 15.798 0.114 -11.397 1.00 96.50 86 GLU A O 1
ATOM 669 N N . GLY A 1 87 ? 14.173 1.012 -10.143 1.00 96.25 87 GLY A N 1
ATOM 670 C CA . GLY A 1 87 ? 14.079 -0.100 -9.194 1.00 96.25 87 GLY A CA 1
ATOM 671 C C . GLY A 1 87 ? 13.370 -1.338 -9.755 1.00 96.25 87 GLY A C 1
ATOM 672 O O . GLY A 1 87 ? 12.761 -1.296 -10.826 1.00 96.25 87 GLY A O 1
ATOM 673 N N . ASP A 1 88 ? 13.390 -2.445 -9.009 1.00 96.38 88 ASP A N 1
ATOM 674 C CA . ASP A 1 88 ? 12.905 -3.758 -9.469 1.00 96.38 88 ASP A CA 1
ATOM 675 C C . ASP A 1 88 ? 11.443 -3.753 -9.933 1.00 96.38 88 ASP A C 1
ATOM 677 O O . ASP A 1 88 ? 11.073 -4.480 -10.857 1.00 96.38 88 ASP A O 1
ATOM 681 N N . ALA A 1 89 ? 10.594 -2.891 -9.364 1.00 97.12 89 ALA A N 1
ATOM 682 C CA . ALA A 1 89 ? 9.203 -2.807 -9.798 1.00 97.12 89 ALA A CA 1
ATOM 683 C C . ALA A 1 89 ? 9.052 -2.347 -11.263 1.00 97.12 89 ALA A C 1
ATOM 685 O O . ALA A 1 89 ? 7.996 -2.585 -11.858 1.00 97.12 89 ALA A O 1
ATOM 686 N N . THR A 1 90 ? 10.078 -1.736 -11.872 1.00 96.44 90 THR A N 1
ATOM 687 C CA . THR A 1 90 ? 10.098 -1.384 -13.308 1.00 96.44 90 THR A CA 1
ATOM 688 C C . THR A 1 90 ? 10.107 -2.615 -14.216 1.00 96.44 90 THR A C 1
ATOM 690 O O . THR A 1 90 ? 9.667 -2.545 -15.364 1.00 96.44 90 THR A O 1
ATOM 693 N N . LEU A 1 91 ? 10.490 -3.782 -13.687 1.00 95.31 91 LEU A N 1
ATOM 694 C CA . LEU A 1 91 ? 10.380 -5.063 -14.383 1.00 95.31 91 LEU A CA 1
ATOM 695 C C . LEU A 1 91 ? 8.917 -5.511 -14.549 1.00 95.31 91 LEU A C 1
ATOM 697 O O . LEU A 1 91 ? 8.627 -6.351 -15.401 1.00 95.31 91 LEU A O 1
ATOM 701 N N . CYS A 1 92 ? 7.979 -4.926 -13.794 1.00 95.81 92 CYS A N 1
ATOM 702 C CA . CYS A 1 92 ? 6.564 -5.292 -13.826 1.00 95.81 92 CYS A CA 1
ATOM 703 C C . CYS A 1 92 ? 5.598 -4.095 -13.718 1.00 95.81 92 CYS A C 1
ATOM 705 O O . CYS A 1 92 ? 5.110 -3.601 -14.730 1.00 95.81 92 CYS A O 1
ATOM 707 N N . CYS A 1 93 ? 5.259 -3.656 -12.504 1.00 96.19 93 CYS A N 1
ATOM 708 C CA . CYS A 1 93 ? 4.143 -2.750 -12.236 1.00 96.19 93 CYS A CA 1
ATOM 709 C C . CYS A 1 93 ? 4.482 -1.265 -12.415 1.00 96.19 93 CYS A C 1
ATOM 711 O O . CYS A 1 93 ? 3.564 -0.471 -12.606 1.00 96.19 93 CYS A O 1
ATOM 713 N N . ALA A 1 94 ? 5.759 -0.883 -12.352 1.00 96.00 94 ALA A N 1
ATOM 714 C CA . ALA A 1 94 ? 6.232 0.490 -12.537 1.00 96.00 94 ALA A CA 1
ATOM 715 C C . ALA A 1 94 ? 6.592 0.753 -14.013 1.00 96.00 94 ALA A C 1
ATOM 717 O O . ALA A 1 94 ? 7.666 1.252 -14.337 1.00 96.00 94 ALA A O 1
ATOM 718 N N . LYS A 1 95 ? 5.690 0.367 -14.921 1.00 92.88 95 LYS A N 1
ATOM 719 C CA . LYS A 1 95 ? 5.798 0.579 -16.370 1.00 92.88 95 LYS A CA 1
ATOM 720 C C . LYS A 1 95 ? 4.693 1.528 -16.852 1.00 92.88 95 LYS A C 1
ATOM 722 O O . LYS A 1 95 ? 3.619 1.551 -16.248 1.00 92.88 95 LYS A O 1
ATOM 727 N N . PRO A 1 96 ? 4.886 2.251 -17.975 1.00 86.50 96 PRO A N 1
ATOM 728 C CA . PRO A 1 96 ? 3.844 3.106 -18.556 1.00 86.50 96 PRO A CA 1
ATOM 729 C C . PRO A 1 96 ? 2.553 2.354 -18.902 1.00 86.50 96 PRO A C 1
ATOM 731 O O . PRO A 1 96 ? 1.467 2.929 -18.888 1.00 86.50 96 PRO A O 1
ATOM 734 N N . GLN A 1 97 ? 2.670 1.067 -19.232 1.00 85.38 97 GLN A N 1
ATOM 735 C CA . GLN A 1 97 ? 1.554 0.186 -19.552 1.00 85.38 97 GLN A CA 1
ATOM 736 C C . GLN A 1 97 ? 1.589 -0.996 -18.593 1.00 85.38 97 GLN A C 1
ATOM 738 O O . GLN A 1 97 ? 2.581 -1.719 -18.517 1.00 85.38 97 GLN A O 1
ATOM 743 N N . LYS A 1 98 ? 0.505 -1.166 -17.833 1.00 81.56 98 LYS A N 1
ATOM 744 C CA . LYS A 1 98 ? 0.394 -2.235 -16.846 1.00 81.56 98 LYS A CA 1
ATOM 745 C C . LYS A 1 98 ? 0.148 -3.555 -17.570 1.00 81.56 98 LYS A C 1
ATOM 747 O O . LYS A 1 98 ? -0.901 -3.746 -18.180 1.00 81.56 98 LYS A O 1
ATOM 752 N N . GLU A 1 99 ? 1.125 -4.446 -17.508 1.00 88.00 99 GLU A N 1
ATOM 753 C CA . GLU A 1 99 ? 1.018 -5.790 -18.063 1.00 88.00 99 GLU A CA 1
ATOM 754 C C . GLU A 1 99 ? 0.238 -6.681 -17.087 1.00 88.00 99 GLU A C 1
ATOM 756 O O . GLU A 1 99 ? 0.523 -6.708 -15.885 1.00 88.00 99 GLU A O 1
ATOM 761 N N . LEU A 1 100 ? -0.758 -7.399 -17.607 1.00 93.06 100 LEU A N 1
ATOM 762 C CA . LEU A 1 100 ? -1.551 -8.372 -16.859 1.00 93.06 100 LEU A CA 1
ATOM 763 C C . LEU A 1 100 ? -1.404 -9.755 -17.489 1.00 93.06 100 LEU A C 1
ATOM 765 O O . LEU A 1 100 ? -1.161 -9.887 -18.690 1.00 93.06 100 LEU A O 1
ATOM 769 N N . THR A 1 101 ? -1.573 -10.790 -16.677 1.00 93.31 101 THR A N 1
ATOM 770 C CA . THR A 1 101 ? -1.693 -12.167 -17.157 1.00 93.31 101 THR A CA 1
ATOM 771 C C . THR A 1 101 ? -2.986 -12.337 -17.975 1.00 93.31 101 THR A C 1
ATOM 773 O O . THR A 1 101 ? -3.908 -11.524 -17.859 1.00 93.31 101 THR A O 1
ATOM 776 N N . PRO A 1 102 ? -3.133 -13.422 -18.762 1.00 93.12 102 PRO A N 1
ATOM 777 C CA . PRO A 1 102 ? -4.394 -13.730 -19.447 1.00 93.12 102 PRO A CA 1
ATOM 778 C C . PRO A 1 102 ? -5.602 -13.884 -18.504 1.00 93.12 102 PRO A C 1
ATOM 780 O O . PRO A 1 102 ? -6.737 -13.701 -18.934 1.00 93.12 102 PRO A O 1
ATOM 783 N N . SER A 1 103 ? -5.363 -14.206 -17.226 1.00 91.88 103 SER A N 1
ATOM 784 C CA . SER A 1 103 ? -6.373 -14.265 -16.159 1.00 91.88 103 SER A CA 1
ATOM 785 C C . SER A 1 103 ? -6.734 -12.892 -15.571 1.00 91.88 103 SER A C 1
ATOM 787 O O . SER A 1 103 ? -7.648 -12.808 -14.755 1.00 91.88 103 SER A O 1
ATOM 789 N N . GLY A 1 104 ? -6.064 -11.812 -15.993 1.00 90.44 104 GLY A N 1
ATOM 790 C CA . GLY A 1 104 ? -6.287 -10.450 -15.500 1.00 90.44 104 GLY A CA 1
ATOM 791 C C . GLY A 1 104 ? -5.537 -10.111 -14.207 1.00 90.44 104 GLY A C 1
ATOM 792 O O . GLY A 1 104 ? -5.865 -9.119 -13.558 1.00 90.44 104 GLY A O 1
ATOM 793 N N . GLU A 1 105 ? -4.543 -10.911 -13.825 1.00 92.44 105 GLU A N 1
ATOM 794 C CA . GLU A 1 105 ? -3.746 -10.731 -12.607 1.00 92.44 105 GLU A CA 1
ATOM 795 C C . GLU A 1 105 ? -2.452 -9.963 -12.902 1.00 92.44 105 GLU A C 1
ATOM 797 O O . GLU A 1 105 ? -2.030 -9.830 -14.052 1.00 92.44 105 GLU A O 1
ATOM 802 N N . LEU A 1 106 ? -1.793 -9.444 -11.864 1.00 94.12 106 LEU A N 1
ATOM 803 C CA . LEU A 1 106 ? -0.503 -8.779 -12.036 1.00 94.12 106 LEU A CA 1
ATOM 804 C C . LEU A 1 106 ? 0.565 -9.795 -12.446 1.00 94.12 106 LEU A C 1
ATOM 806 O O . LEU A 1 106 ? 0.749 -10.810 -11.780 1.00 94.12 106 LEU A O 1
ATOM 810 N N . VAL A 1 107 ? 1.347 -9.476 -13.479 1.00 95.50 107 VAL A N 1
ATOM 811 C CA . VAL A 1 107 ? 2.420 -10.362 -13.978 1.00 95.50 107 VAL A CA 1
ATOM 812 C C . VAL A 1 107 ? 3.508 -10.672 -12.944 1.00 95.50 107 VAL A C 1
ATOM 814 O O . VAL A 1 107 ? 4.197 -11.676 -13.065 1.00 95.50 107 VAL A O 1
ATOM 817 N N . CYS A 1 108 ? 3.651 -9.830 -11.916 1.00 95.62 108 CYS A N 1
ATOM 818 C CA . CYS A 1 108 ? 4.592 -10.039 -10.812 1.00 95.62 108 CYS A CA 1
ATOM 819 C C . CYS A 1 108 ? 4.099 -11.003 -9.723 1.00 95.62 108 CYS A C 1
ATOM 821 O O . CYS A 1 108 ? 4.834 -11.244 -8.775 1.00 95.62 108 CYS A O 1
ATOM 823 N N . GLY A 1 109 ? 2.864 -11.509 -9.813 1.00 94.50 109 GLY A N 1
ATOM 824 C CA . GLY A 1 109 ? 2.252 -12.328 -8.759 1.00 94.50 109 GLY A CA 1
ATOM 825 C C . GLY A 1 109 ? 1.633 -11.525 -7.610 1.00 94.50 109 GLY A C 1
ATOM 826 O O . GLY A 1 109 ? 1.055 -12.109 -6.700 1.00 94.50 109 GLY A O 1
ATOM 827 N N . GLY A 1 110 ? 1.699 -10.192 -7.673 1.00 95.25 110 GLY A N 1
ATOM 828 C CA . GLY A 1 110 ? 1.073 -9.316 -6.690 1.00 95.25 110 GLY A CA 1
ATOM 829 C C . GLY A 1 110 ? -0.449 -9.489 -6.631 1.00 95.25 110 GLY A C 1
ATOM 830 O O . GLY A 1 110 ? -1.118 -9.666 -7.654 1.00 95.25 110 GLY A O 1
ATOM 831 N N . ALA A 1 111 ? -1.001 -9.399 -5.424 1.00 94.94 111 ALA A N 1
ATOM 832 C CA . ALA A 1 111 ? -2.422 -9.573 -5.149 1.00 94.94 111 ALA A CA 1
ATOM 833 C C . ALA A 1 111 ? -3.103 -8.252 -4.763 1.00 94.94 111 ALA A C 1
ATOM 835 O O . ALA A 1 111 ? -2.449 -7.256 -4.464 1.00 94.94 111 ALA A O 1
ATOM 836 N N . ALA A 1 112 ? -4.441 -8.226 -4.799 1.00 94.81 112 ALA A N 1
ATOM 837 C CA . ALA A 1 112 ? -5.242 -7.045 -4.458 1.00 94.81 112 ALA A CA 1
ATOM 838 C C . ALA A 1 112 ? -4.777 -5.753 -5.171 1.00 94.81 112 ALA A C 1
ATOM 840 O O . ALA A 1 112 ? -4.891 -4.672 -4.619 1.00 94.81 112 ALA A O 1
ATOM 841 N N . TRP A 1 113 ? -4.244 -5.847 -6.396 1.00 94.44 113 TRP A N 1
ATOM 842 C CA . TRP A 1 113 ? -3.688 -4.715 -7.162 1.00 94.44 113 TRP A CA 1
ATOM 843 C C . TRP A 1 113 ? -2.443 -4.031 -6.571 1.00 94.44 113 TRP A C 1
ATOM 845 O O . TRP A 1 113 ? -2.041 -2.973 -7.067 1.00 94.44 113 TRP A O 1
ATOM 855 N N . ILE A 1 114 ? -1.798 -4.651 -5.586 1.00 97.75 114 ILE A N 1
ATOM 856 C CA . ILE A 1 114 ? -0.518 -4.230 -5.017 1.00 97.75 114 ILE A CA 1
ATOM 857 C C . ILE A 1 114 ? 0.625 -4.975 -5.710 1.00 97.75 114 ILE A C 1
ATOM 859 O O . ILE A 1 114 ? 0.518 -6.163 -6.007 1.00 97.75 114 ILE A O 1
ATOM 863 N N . CYS A 1 115 ? 1.718 -4.269 -5.999 1.00 97.88 115 CYS A N 1
ATOM 864 C CA . CYS A 1 115 ? 2.900 -4.856 -6.621 1.00 97.88 115 CYS A CA 1
ATOM 865 C C . CYS A 1 115 ? 3.575 -5.862 -5.679 1.00 97.88 115 CYS A C 1
ATOM 867 O O . CYS A 1 115 ? 3.759 -5.563 -4.501 1.00 97.88 115 CYS A O 1
ATOM 869 N N . GLN A 1 116 ? 4.026 -7.003 -6.208 1.00 97.69 116 GLN A N 1
ATOM 870 C CA . GLN A 1 116 ? 4.765 -8.002 -5.429 1.00 97.69 116 GLN A CA 1
ATOM 871 C C . GLN A 1 116 ? 6.009 -7.403 -4.759 1.00 97.69 116 GLN A C 1
ATOM 873 O O . GLN A 1 116 ? 6.218 -7.602 -3.570 1.00 97.69 116 GLN A O 1
ATOM 878 N N . HIS A 1 117 ? 6.766 -6.560 -5.468 1.00 97.88 117 HIS A N 1
ATOM 879 C CA . HIS A 1 117 ? 7.946 -5.901 -4.895 1.00 97.88 117 HIS A CA 1
ATOM 880 C C . HIS A 1 117 ? 7.616 -4.959 -3.731 1.00 97.88 117 HIS A C 1
ATOM 882 O O . HIS A 1 117 ? 8.478 -4.703 -2.895 1.00 97.88 117 HIS A O 1
ATOM 888 N N . PHE A 1 118 ? 6.384 -4.443 -3.652 1.00 98.19 118 PHE A N 1
ATOM 889 C CA . PHE A 1 118 ? 5.969 -3.660 -2.490 1.00 98.19 118 PHE A CA 1
ATOM 890 C C . PHE A 1 118 ? 5.714 -4.560 -1.277 1.00 98.19 118 PHE A C 1
ATOM 892 O O . PHE A 1 118 ? 6.098 -4.196 -0.173 1.00 98.19 118 PHE A O 1
ATOM 899 N N . TYR A 1 119 ? 5.136 -5.750 -1.476 1.00 97.56 119 TYR A N 1
ATOM 900 C CA . TYR A 1 119 ? 5.017 -6.753 -0.411 1.00 97.56 119 TYR A CA 1
ATOM 901 C C . TYR A 1 119 ? 6.375 -7.273 0.064 1.00 97.56 119 TYR A C 1
ATOM 903 O O . TYR A 1 119 ? 6.564 -7.473 1.260 1.00 97.56 119 TYR A O 1
ATOM 911 N N . ASP A 1 120 ? 7.321 -7.446 -0.858 1.00 96.56 120 ASP A N 1
ATOM 912 C CA . ASP A 1 120 ? 8.667 -7.942 -0.552 1.00 96.56 120 ASP A CA 1
ATOM 913 C C . ASP A 1 120 ? 9.583 -6.859 0.050 1.00 96.56 120 ASP A C 1
ATOM 915 O O . ASP A 1 120 ? 10.699 -7.148 0.490 1.00 96.56 120 ASP A O 1
ATOM 919 N N . SER A 1 121 ? 9.137 -5.599 0.072 1.00 96.31 121 SER A N 1
ATOM 920 C CA . SER A 1 121 ? 9.901 -4.502 0.659 1.00 96.31 121 SER A CA 1
ATOM 921 C C . SER A 1 121 ? 9.963 -4.644 2.179 1.00 96.31 121 SER A C 1
ATOM 923 O O . SER A 1 121 ? 8.972 -4.943 2.842 1.00 96.31 121 SER A O 1
ATOM 925 N N . ALA A 1 122 ? 11.136 -4.383 2.761 1.00 96.00 122 ALA A N 1
ATOM 926 C CA . ALA A 1 122 ? 11.278 -4.361 4.213 1.00 96.00 122 ALA A CA 1
ATOM 927 C C . ALA A 1 122 ? 10.332 -3.311 4.835 1.00 96.00 122 ALA A C 1
ATOM 929 O O . ALA A 1 122 ? 10.075 -2.282 4.210 1.00 96.00 122 ALA A O 1
ATOM 930 N N . PRO A 1 123 ? 9.864 -3.480 6.084 1.00 93.12 123 PRO A N 1
ATOM 931 C CA . PRO A 1 123 ? 9.053 -2.451 6.731 1.00 93.12 123 PRO A CA 1
ATOM 932 C C . PRO A 1 123 ? 9.790 -1.118 6.885 1.00 93.12 123 PRO A C 1
ATOM 934 O O . PRO A 1 123 ? 9.188 -0.050 6.830 1.00 93.12 123 PRO A O 1
ATOM 937 N N . SER A 1 124 ? 11.108 -1.175 7.070 1.00 91.69 124 SER A N 1
ATOM 938 C CA . SER A 1 124 ? 11.980 -0.030 7.318 1.00 91.69 124 SER A CA 1
ATOM 939 C C . SER A 1 124 ? 12.837 0.342 6.103 1.00 91.69 124 SER A C 1
ATOM 941 O O . SER A 1 124 ? 12.951 -0.401 5.131 1.00 91.69 124 SER A O 1
ATOM 943 N N . GLY A 1 125 ? 13.478 1.511 6.183 1.00 93.81 125 GLY A N 1
ATOM 944 C CA . GLY A 1 125 ? 14.354 2.036 5.136 1.00 93.81 125 GLY A CA 1
ATOM 945 C C . GLY A 1 125 ? 13.647 2.992 4.177 1.00 93.81 125 GLY A C 1
ATOM 946 O O . GLY A 1 125 ? 12.429 3.170 4.219 1.00 93.81 125 GLY A O 1
ATOM 947 N N . SER A 1 126 ? 14.429 3.634 3.308 1.00 91.94 126 SER A N 1
ATOM 948 C CA . SER A 1 126 ? 13.942 4.691 2.408 1.00 91.94 126 SER A CA 1
ATOM 949 C C . SER A 1 126 ? 12.869 4.212 1.428 1.00 91.94 126 SER A C 1
ATOM 951 O O . SER A 1 126 ? 12.006 5.000 1.060 1.00 91.94 126 SER A O 1
ATOM 953 N N . TYR A 1 127 ? 12.901 2.926 1.066 1.00 94.50 127 TYR A N 1
ATOM 954 C CA . TYR A 1 127 ? 11.927 2.285 0.178 1.00 94.50 127 TYR A CA 1
ATOM 955 C C . TYR A 1 127 ? 11.049 1.253 0.907 1.00 94.50 127 TYR A C 1
ATOM 957 O O . TYR A 1 127 ? 10.440 0.401 0.269 1.00 94.50 127 TYR A O 1
ATOM 965 N N . GLY A 1 128 ? 11.006 1.296 2.242 1.00 96.56 128 GLY A N 1
ATOM 966 C CA . GLY A 1 128 ? 10.248 0.331 3.032 1.00 96.56 128 GLY A CA 1
ATOM 967 C C . GLY A 1 128 ? 8.747 0.617 3.099 1.00 96.56 128 GLY A C 1
ATOM 968 O O . GLY A 1 128 ? 8.316 1.760 2.909 1.00 96.56 128 GLY A O 1
ATOM 969 N N . THR A 1 129 ? 7.939 -0.400 3.412 1.00 97.00 129 THR A N 1
ATOM 970 C CA . THR A 1 129 ? 6.465 -0.293 3.420 1.00 97.00 129 THR A CA 1
ATOM 971 C C . THR A 1 129 ? 5.976 0.813 4.354 1.00 97.00 129 THR A C 1
ATOM 973 O O . THR A 1 129 ? 5.153 1.637 3.947 1.00 97.00 129 THR A O 1
ATOM 976 N N . MET A 1 130 ? 6.542 0.927 5.562 1.00 96.19 130 MET A N 1
ATOM 977 C CA . MET A 1 130 ? 6.140 1.943 6.543 1.00 96.19 130 MET A CA 1
ATOM 978 C C . MET A 1 130 ? 6.421 3.361 6.049 1.00 96.19 130 MET A C 1
ATOM 980 O O . MET A 1 130 ? 5.614 4.259 6.282 1.00 96.19 130 MET A O 1
ATOM 984 N N . THR A 1 131 ? 7.521 3.570 5.321 1.00 96.38 131 THR A N 1
ATOM 985 C CA . THR A 1 131 ? 7.862 4.877 4.738 1.00 96.38 131 THR A CA 1
ATOM 986 C C . THR A 1 131 ? 6.783 5.326 3.752 1.00 96.38 131 THR A C 1
ATOM 988 O O . THR A 1 131 ? 6.325 6.471 3.804 1.00 96.38 131 THR A O 1
ATOM 991 N N . TYR A 1 132 ? 6.310 4.422 2.894 1.00 97.81 132 TYR A N 1
ATOM 992 C CA . TYR A 1 132 ? 5.247 4.728 1.936 1.00 97.81 132 TYR A CA 1
ATOM 993 C C . TYR A 1 132 ? 3.867 4.839 2.577 1.00 97.81 132 TYR A C 1
ATOM 995 O O . TYR A 1 132 ? 3.077 5.686 2.159 1.00 97.81 132 TYR A O 1
ATOM 1003 N N . LEU A 1 133 ? 3.580 4.052 3.616 1.00 96.81 133 LEU A N 1
ATOM 1004 C CA . LEU A 1 133 ? 2.349 4.184 4.396 1.00 96.81 133 LEU A CA 1
ATOM 1005 C C . LEU A 1 133 ? 2.277 5.548 5.093 1.00 96.81 133 LEU A C 1
ATOM 1007 O O . LEU A 1 133 ? 1.260 6.232 4.984 1.00 96.81 133 LEU A O 1
ATOM 1011 N N . ILE A 1 134 ? 3.368 5.995 5.723 1.00 94.06 134 ILE A N 1
ATOM 1012 C CA . ILE A 1 134 ? 3.462 7.328 6.336 1.00 94.06 134 ILE A CA 1
ATOM 1013 C C . ILE A 1 134 ? 3.265 8.419 5.281 1.00 94.06 134 ILE A C 1
ATOM 1015 O O . ILE A 1 134 ? 2.438 9.309 5.478 1.00 94.06 134 ILE A O 1
ATOM 1019 N N . ARG A 1 135 ? 3.963 8.338 4.138 1.00 94.12 135 ARG A N 1
ATOM 1020 C CA . ARG A 1 135 ? 3.799 9.300 3.031 1.00 94.12 135 ARG A CA 1
ATOM 1021 C C . ARG A 1 135 ? 2.365 9.330 2.510 1.00 94.12 135 ARG A C 1
ATOM 1023 O O . ARG A 1 135 ? 1.804 10.403 2.325 1.00 94.12 135 ARG A O 1
ATOM 1030 N N . SER A 1 136 ? 1.741 8.170 2.331 1.00 94.31 136 SER A N 1
ATOM 1031 C CA . SER A 1 136 ? 0.350 8.077 1.894 1.00 94.31 136 SER A CA 1
ATOM 1032 C C . SER A 1 136 ? -0.617 8.721 2.886 1.00 94.31 136 SER A C 1
ATOM 1034 O O . SER A 1 136 ? -1.558 9.402 2.474 1.00 94.31 136 SER A O 1
ATOM 1036 N N . ILE A 1 137 ? -0.428 8.492 4.186 1.00 91.25 137 ILE A N 1
ATOM 1037 C CA . ILE A 1 137 ? -1.270 9.086 5.230 1.00 91.25 137 ILE A CA 1
ATOM 1038 C C . ILE A 1 137 ? -1.072 10.601 5.271 1.00 91.25 137 ILE A C 1
ATOM 1040 O O . ILE A 1 137 ? -2.054 11.338 5.292 1.00 91.25 137 ILE A O 1
ATOM 1044 N N . ALA A 1 138 ? 0.177 11.061 5.193 1.00 88.94 138 ALA A N 1
ATOM 1045 C CA . ALA A 1 138 ? 0.531 12.472 5.104 1.00 88.94 138 ALA A CA 1
ATOM 1046 C C . ALA A 1 138 ? -0.194 13.179 3.945 1.00 88.94 138 ALA A C 1
ATOM 1048 O O . ALA A 1 138 ? -0.767 14.251 4.146 1.00 88.94 138 ALA A O 1
ATOM 1049 N N . THR A 1 139 ? -0.234 12.553 2.761 1.00 85.75 139 THR A N 1
ATOM 1050 C CA . THR A 1 139 ? -0.990 13.061 1.605 1.00 85.75 139 THR A CA 1
ATOM 1051 C C . THR A 1 139 ? -2.503 13.009 1.829 1.00 85.75 139 THR A C 1
ATOM 1053 O O . THR A 1 139 ? -3.209 13.934 1.450 1.00 85.75 139 THR A O 1
ATOM 1056 N N . SER A 1 140 ? -3.018 11.945 2.453 1.00 80.31 140 SER A N 1
ATOM 1057 C CA . SER A 1 140 ? -4.466 11.751 2.653 1.00 80.31 140 SER A CA 1
ATOM 1058 C C . SER A 1 140 ? -5.064 12.706 3.688 1.00 80.31 140 SER A C 1
ATOM 1060 O O . SER A 1 140 ? -6.240 13.046 3.608 1.00 80.31 140 SER A O 1
ATOM 1062 N N . LEU A 1 141 ? -4.264 13.119 4.670 1.00 74.81 141 LEU A N 1
ATOM 1063 C CA . LEU A 1 141 ? -4.685 13.981 5.770 1.00 74.81 141 LEU A CA 1
ATOM 1064 C C . LEU A 1 141 ? -4.317 15.462 5.564 1.00 74.81 141 LEU A C 1
ATOM 1066 O O . LEU A 1 141 ? -4.604 16.273 6.442 1.00 74.81 141 LEU A O 1
ATOM 1070 N N . ASN A 1 142 ? -3.675 15.828 4.443 1.00 63.44 142 ASN A N 1
ATOM 1071 C CA . ASN A 1 142 ? -3.123 17.174 4.215 1.00 63.44 142 ASN A CA 1
ATOM 1072 C C . ASN A 1 142 ? -2.274 17.682 5.408 1.00 63.44 142 ASN A C 1
ATOM 1074 O O . ASN A 1 142 ? -2.226 18.879 5.686 1.00 63.44 142 ASN A O 1
ATOM 1078 N N . CYS A 1 143 ? -1.607 16.779 6.142 1.00 51.84 143 CYS A N 1
ATOM 1079 C CA . CYS A 1 143 ? -0.910 17.110 7.395 1.00 51.84 143 CYS A CA 1
ATOM 1080 C C . CYS A 1 143 ? 0.321 17.995 7.219 1.00 51.84 143 CYS A C 1
ATOM 1082 O O . CYS A 1 143 ? 0.877 18.454 8.214 1.00 51.84 143 CYS A O 1
ATOM 1084 N N . PHE A 1 144 ? 0.786 18.195 5.990 1.00 45.44 144 PHE A N 1
ATOM 1085 C CA . PHE A 1 144 ? 2.014 18.923 5.730 1.00 45.44 144 PHE A CA 1
ATOM 1086 C C . PHE A 1 144 ? 1.700 20.154 4.882 1.00 45.44 144 PHE A C 1
ATOM 1088 O O . PHE A 1 144 ? 1.129 20.006 3.797 1.00 45.44 144 PHE A O 1
ATOM 1095 N N . PRO A 1 145 ? 2.039 21.372 5.348 1.00 40.12 145 PRO A N 1
ATOM 1096 C CA . PRO A 1 145 ? 2.070 22.521 4.457 1.00 40.12 145 PRO A CA 1
ATOM 1097 C C . PRO A 1 145 ? 3.024 22.214 3.293 1.00 40.12 145 PRO A C 1
ATOM 1099 O O . PRO A 1 145 ? 4.081 21.620 3.505 1.00 40.12 145 PRO A O 1
ATOM 1102 N N . ASN A 1 146 ? 2.623 22.586 2.069 1.00 40.38 146 ASN A N 1
ATOM 1103 C CA . ASN A 1 146 ? 3.481 22.512 0.883 1.00 40.38 146 ASN A CA 1
ATOM 1104 C C . ASN A 1 146 ? 4.851 23.129 1.200 1.00 40.38 146 ASN A C 1
ATOM 1106 O O . ASN A 1 146 ? 4.898 24.186 1.828 1.00 40.38 146 ASN A O 1
ATOM 1110 N N . ASP A 1 147 ? 5.916 22.444 0.776 1.00 44.28 147 ASP A N 1
ATOM 1111 C CA . ASP A 1 147 ? 7.328 22.750 1.023 1.00 44.28 147 ASP A CA 1
ATOM 1112 C C . ASP A 1 147 ? 7.637 24.228 1.301 1.00 44.28 147 ASP A C 1
ATOM 1114 O O . ASP A 1 147 ? 7.470 25.107 0.453 1.00 44.28 147 ASP A O 1
ATOM 1118 N N . GLY A 1 148 ? 8.161 24.474 2.499 1.00 42.09 148 GLY A N 1
ATOM 1119 C CA . GLY A 1 148 ? 8.632 25.777 2.943 1.00 42.09 148 GLY A CA 1
ATOM 1120 C C . GLY A 1 148 ? 9.531 25.633 4.164 1.00 42.09 148 GLY A C 1
ATOM 1121 O O . GLY A 1 148 ? 9.104 25.899 5.279 1.00 42.09 148 GLY A O 1
ATOM 1122 N N . GLU A 1 149 ? 10.769 25.198 3.919 1.00 37.81 149 GLU A N 1
ATOM 1123 C CA . GLU A 1 149 ? 11.920 25.206 4.838 1.00 37.81 149 GLU A CA 1
ATOM 1124 C C . GLU A 1 149 ? 11.894 24.246 6.041 1.00 37.81 149 GLU A C 1
ATOM 1126 O O . GLU A 1 149 ? 11.717 24.636 7.194 1.00 37.81 149 GLU A O 1
ATOM 1131 N N . ILE A 1 150 ? 12.278 22.988 5.804 1.00 39.16 150 ILE A N 1
ATOM 1132 C CA . ILE A 1 150 ? 12.926 22.182 6.849 1.00 39.16 150 ILE A CA 1
ATOM 1133 C C . ILE A 1 150 ? 14.433 22.444 6.748 1.00 39.16 150 ILE A C 1
ATOM 1135 O O . ILE A 1 150 ? 15.182 21.715 6.099 1.00 39.16 150 ILE A O 1
ATOM 1139 N N . ASN A 1 151 ? 14.887 23.536 7.364 1.00 30.69 151 ASN A N 1
ATOM 1140 C CA . ASN A 1 151 ? 16.310 23.811 7.540 1.00 30.69 151 ASN A CA 1
ATOM 1141 C C . ASN A 1 151 ? 16.864 22.887 8.639 1.00 30.69 151 ASN A C 1
ATOM 1143 O O . ASN A 1 151 ? 16.868 23.229 9.821 1.00 30.69 151 ASN A O 1
ATOM 1147 N N . CYS A 1 152 ? 17.363 21.710 8.258 1.00 38.34 152 CYS A N 1
ATOM 1148 C CA . CYS A 1 152 ? 18.203 20.880 9.124 1.00 38.34 152 CYS A CA 1
ATOM 1149 C C . CYS A 1 152 ? 19.610 21.492 9.239 1.00 38.34 152 CYS A C 1
ATOM 1151 O O . CYS A 1 152 ? 20.593 20.923 8.770 1.00 38.34 152 CYS A O 1
ATOM 1153 N N . SER A 1 153 ? 19.726 22.661 9.870 1.00 35.44 153 SER A N 1
ATOM 1154 C CA . SER A 1 153 ? 21.013 23.147 10.366 1.00 35.44 153 SER A CA 1
ATOM 1155 C C . SER A 1 153 ? 21.242 22.552 11.754 1.00 35.44 153 SER A C 1
ATOM 1157 O O . SER A 1 153 ? 20.631 22.938 12.750 1.00 35.44 153 SER A O 1
ATOM 1159 N N . GLY A 1 154 ? 22.110 21.539 11.800 1.00 35.16 154 GL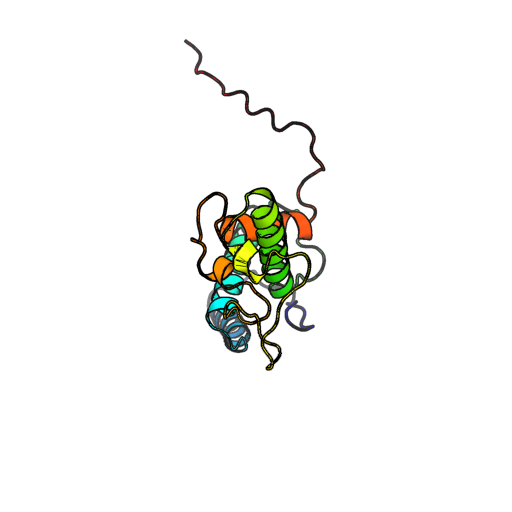Y A N 1
ATOM 1160 C CA . GLY A 1 154 ? 22.540 20.903 13.035 1.00 35.16 154 GLY A CA 1
ATOM 1161 C C . GLY A 1 154 ? 23.107 21.931 14.014 1.00 35.16 154 GLY A C 1
ATOM 1162 O O . GLY A 1 154 ? 24.070 22.634 13.708 1.00 35.16 154 GLY A O 1
ATOM 1163 N N . ARG A 1 155 ? 22.533 21.998 15.219 1.00 33.22 155 ARG A N 1
ATOM 1164 C CA . ARG A 1 155 ? 23.204 22.632 16.356 1.00 33.22 155 ARG A CA 1
ATOM 1165 C C . ARG A 1 155 ? 24.420 21.787 16.723 1.00 33.22 155 ARG A C 1
ATOM 1167 O O . ARG A 1 155 ? 24.275 20.704 17.283 1.00 33.22 155 ARG A O 1
ATOM 1174 N N . GLN A 1 156 ? 25.611 22.305 16.445 1.00 37.94 156 GLN A N 1
ATOM 1175 C CA . GLN A 1 156 ? 26.802 21.920 17.198 1.00 37.94 156 GLN A CA 1
ATOM 1176 C C . GLN A 1 156 ? 26.643 22.386 18.659 1.00 37.94 156 GLN A C 1
ATOM 1178 O O . GLN A 1 156 ? 26.109 23.475 18.893 1.00 37.94 156 GLN A O 1
ATOM 1183 N N . PRO A 1 157 ? 27.076 21.588 19.650 1.00 40.09 157 PRO A N 1
ATOM 1184 C CA . PRO A 1 157 ? 27.037 21.993 21.048 1.00 40.09 157 PRO A CA 1
ATOM 1185 C C . PRO A 1 157 ? 28.051 23.114 21.311 1.00 40.09 157 PRO A C 1
ATOM 1187 O O . PRO A 1 157 ? 29.209 23.034 20.901 1.00 40.09 157 PRO A O 1
ATOM 1190 N N . GLN A 1 158 ? 27.584 24.160 21.995 1.00 40.25 158 GLN A N 1
ATOM 1191 C CA . GLN A 1 158 ? 28.395 25.272 22.489 1.00 40.25 158 GLN A CA 1
ATOM 1192 C C . GLN A 1 158 ? 29.486 24.761 23.440 1.00 40.25 158 GLN A C 1
ATOM 1194 O O . GLN A 1 158 ? 29.221 23.919 24.301 1.00 40.25 158 GLN A O 1
ATOM 1199 N N . LYS A 1 159 ? 30.695 25.301 23.279 1.00 37.69 159 LYS A N 1
ATOM 1200 C CA . LYS A 1 159 ? 31.775 25.261 24.263 1.00 37.69 159 LYS A CA 1
ATOM 1201 C C . LYS A 1 159 ? 31.971 26.666 24.816 1.00 37.69 159 LYS A C 1
ATOM 1203 O O . LYS A 1 159 ? 31.802 27.612 24.013 1.00 37.69 159 LYS A O 1
#

Sequence (159 aa):
MVQGRILPQGLTQEMTSGELKFALQVESVLNTIPQPEFRQLVVEALMVLTLIAEYSIVPSLGEPLCVASIVYTANRIFLEDQVQVEGDATLCCAKPQKELTPSGELVCGGAAWICQHFYDSAPSGSYGTMTYLIRSIATSLNCFPNDGEINCSGRQPQK

Radius of gyration: 18.79 Å; chains: 1; bounding box: 52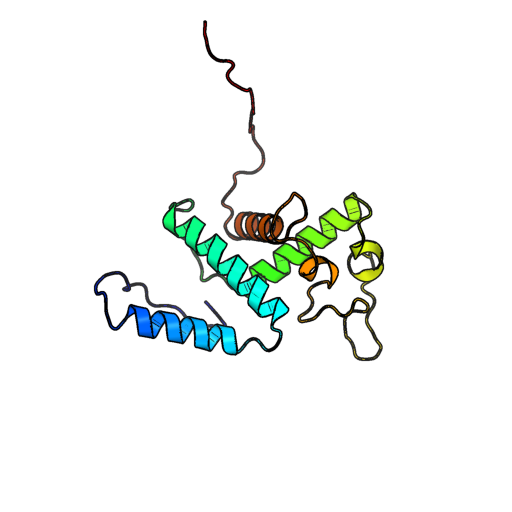×40×50 Å

Secondary structure (DSSP, 8-state):
-BTTBPPPS---S-TTTHHHHHHHHHHHHHTT-S-HHHHHHHHHHHHHHHHHHHTTSSS---S---HHHHHHHHHHHHHHHHHHTT-GGGGTTSSSS--B-TTS-BTT--STT--HHHHTS-SSSTTSHHHHHHHHHHHHTT-S-SS--------PPP-